Protein AF-B7FN02-F1 (afdb_monomer_lite)

Secondary structure (DSSP, 8-state):
--HHHHHHHHHHHHHTTSS-------S-TT---EEE---SSS--PEEE--GGGTTT----------PPPHHHHHHHHHHHHHHHHHHHHHHHHHHHHHHHHHHHHHHHHHHHHHHHHHHHHHHHHHHHHHHHHHHHHHHHTTPPP-------

Radius of gyration: 47.54 Å; chains: 1; bounding box: 82×25×150 Å

Sequence (152 aa):
MVADEYERQIFERNSQQTEGDDVSNDHQLDNFIFLDVVGGVDKKGRIYGLGTEAGKYKPSSSRSSDGISPSEYDHMRTAISKMSAENMELKERLKTNEELICASQEESHLAREQAQQSQEDSRLLREQFHKLMESFTQSHSHLPLYQPHRSS

pLDDT: mean 75.39, std 20.4, range [32.53, 98.25]

Structure (mmCIF, N/CA/C/O backbone):
data_AF-B7FN02-F1
#
_entry.id   AF-B7FN02-F1
#
loop_
_atom_site.group_PDB
_atom_site.id
_atom_site.type_symbol
_atom_site.label_atom_id
_atom_site.label_alt_id
_atom_site.label_comp_id
_atom_site.label_asym_id
_atom_site.label_entity_id
_atom_site.label_seq_id
_atom_site.pdbx_PDB_ins_code
_atom_site.Cartn_x
_atom_site.Cartn_y
_atom_site.Cartn_z
_atom_site.occupancy
_atom_site.B_iso_or_equiv
_atom_site.auth_seq_id
_atom_site.auth_comp_id
_atom_site.auth_asym_id
_atom_site.auth_atom_id
_atom_site.pdbx_PDB_model_num
ATOM 1 N N . MET A 1 1 ? -8.276 -5.817 -9.838 1.00 49.75 1 MET A N 1
ATOM 2 C CA . MET A 1 1 ? -8.468 -6.314 -11.221 1.00 49.75 1 MET A CA 1
ATOM 3 C C . MET A 1 1 ? -7.832 -5.411 -12.295 1.00 49.75 1 MET A C 1
ATOM 5 O O . MET A 1 1 ? -8.212 -5.512 -13.446 1.00 49.75 1 MET A O 1
ATOM 9 N N . VAL A 1 2 ? -6.841 -4.567 -11.965 1.00 55.75 2 VAL A N 1
ATOM 10 C CA . VAL A 1 2 ? -6.271 -3.575 -12.911 1.00 55.75 2 VAL A CA 1
ATOM 11 C C . VAL A 1 2 ? -5.019 -4.091 -13.644 1.00 55.75 2 VAL A C 1
ATOM 13 O O . VAL A 1 2 ? -4.743 -3.676 -14.763 1.00 55.75 2 VAL A O 1
ATOM 16 N N . ALA A 1 3 ? -4.284 -5.040 -13.051 1.00 54.66 3 ALA A N 1
ATOM 17 C CA . ALA A 1 3 ? -3.080 -5.617 -13.663 1.00 54.66 3 ALA A CA 1
ATOM 18 C C . ALA A 1 3 ? -3.376 -6.383 -14.970 1.00 54.66 3 ALA A C 1
ATOM 20 O O . ALA A 1 3 ? -2.613 -6.291 -15.925 1.00 54.66 3 ALA A O 1
ATOM 21 N N . ASP A 1 4 ? -4.527 -7.058 -15.036 1.00 63.97 4 ASP A N 1
ATOM 22 C CA . ASP A 1 4 ? -4.950 -7.852 -16.198 1.00 63.97 4 ASP A CA 1
ATOM 23 C C . ASP A 1 4 ? -5.313 -7.003 -17.423 1.00 63.97 4 ASP A C 1
ATOM 25 O O . ASP A 1 4 ? -5.187 -7.455 -18.558 1.00 63.97 4 ASP A O 1
ATOM 29 N N . GLU A 1 5 ? -5.787 -5.777 -17.207 1.00 69.81 5 GLU A N 1
ATOM 30 C CA . GLU A 1 5 ? -6.207 -4.878 -18.284 1.00 69.81 5 GLU A CA 1
ATOM 31 C C . GLU A 1 5 ? -4.997 -4.220 -18.966 1.00 69.81 5 GLU A C 1
ATOM 33 O O . GLU A 1 5 ? -4.983 -4.038 -20.185 1.00 69.81 5 GLU A O 1
ATOM 38 N N . TYR A 1 6 ? -3.943 -3.948 -18.189 1.00 70.62 6 TYR A N 1
ATOM 39 C CA . TYR A 1 6 ? -2.688 -3.396 -18.694 1.00 70.62 6 TYR A CA 1
ATOM 40 C C . TYR A 1 6 ? -1.940 -4.388 -19.595 1.00 70.62 6 TYR A C 1
ATOM 42 O O . TYR A 1 6 ? -1.535 -4.033 -20.702 1.00 70.62 6 TYR A O 1
ATOM 50 N N . GLU A 1 7 ? -1.826 -5.648 -19.169 1.00 74.75 7 GLU A N 1
ATOM 51 C CA . GLU A 1 7 ? -1.192 -6.708 -19.968 1.00 74.75 7 GLU A CA 1
ATOM 52 C C . GLU A 1 7 ? -1.957 -6.969 -21.276 1.00 74.75 7 GLU A C 1
ATOM 54 O O . GLU A 1 7 ? -1.360 -7.167 -22.339 1.00 74.75 7 GLU A O 1
ATOM 59 N N . ARG A 1 8 ? -3.294 -6.872 -21.236 1.00 76.44 8 ARG A N 1
ATOM 60 C CA . ARG A 1 8 ? -4.151 -7.050 -22.416 1.00 76.44 8 ARG A CA 1
ATOM 61 C C . ARG A 1 8 ? -3.919 -5.960 -23.471 1.00 76.44 8 ARG A C 1
ATOM 63 O O . ARG A 1 8 ? -3.803 -6.277 -24.652 1.00 76.44 8 ARG A O 1
ATOM 70 N N . GLN A 1 9 ? -3.751 -4.701 -23.054 1.00 72.00 9 GLN A N 1
ATOM 71 C CA . GLN A 1 9 ? -3.470 -3.581 -23.967 1.00 72.00 9 GLN A CA 1
ATOM 72 C C . GLN A 1 9 ? -2.104 -3.668 -24.663 1.00 72.00 9 GLN A C 1
ATOM 74 O O . GLN A 1 9 ? -1.956 -3.181 -25.787 1.00 72.00 9 GLN A O 1
ATOM 79 N N . ILE A 1 10 ? -1.088 -4.247 -24.016 1.00 75.56 10 ILE A N 1
ATOM 80 C CA . ILE A 1 10 ? 0.240 -4.424 -24.626 1.00 75.56 10 ILE A CA 1
ATOM 81 C C . ILE A 1 10 ? 0.178 -5.491 -25.725 1.00 75.56 10 ILE A C 1
ATOM 83 O O . ILE A 1 10 ? 0.724 -5.292 -26.811 1.00 75.56 10 ILE A O 1
ATOM 87 N N . PHE A 1 11 ? -0.524 -6.596 -25.468 1.00 70.62 11 PHE A N 1
ATOM 88 C CA . PHE A 1 11 ? -0.682 -7.682 -26.433 1.00 70.62 11 PHE A CA 1
ATOM 89 C C . PHE A 1 11 ? -1.459 -7.238 -27.683 1.00 70.62 11 PHE A C 1
ATOM 91 O O . PHE A 1 11 ? -1.045 -7.510 -28.808 1.00 70.62 11 PHE A O 1
ATOM 98 N N . GLU A 1 12 ? -2.542 -6.484 -27.494 1.00 69.06 12 GLU A N 1
ATOM 99 C CA . GLU A 1 12 ? -3.409 -6.012 -28.579 1.00 69.06 12 GLU A CA 1
ATOM 100 C C . GLU A 1 12 ? -2.706 -4.988 -29.490 1.00 69.06 12 GLU A C 1
ATOM 102 O O . GLU A 1 12 ? -2.796 -5.074 -30.716 1.00 69.06 12 GLU A O 1
ATOM 107 N N . ARG A 1 13 ? -1.899 -4.087 -28.907 1.00 67.31 13 ARG A N 1
ATOM 108 C CA . ARG A 1 13 ? -1.081 -3.121 -29.661 1.00 67.31 13 ARG A CA 1
ATOM 109 C C . ARG A 1 13 ? -0.018 -3.810 -30.528 1.00 67.31 13 ARG A C 1
ATOM 111 O O . ARG A 1 13 ? 0.233 -3.365 -31.643 1.00 67.31 13 ARG A O 1
ATOM 118 N N . ASN A 1 14 ? 0.574 -4.901 -30.040 1.00 60.97 14 ASN A N 1
ATOM 119 C CA . ASN A 1 14 ? 1.584 -5.656 -30.787 1.00 60.97 14 ASN A CA 1
ATOM 120 C C . ASN A 1 14 ? 0.973 -6.529 -31.899 1.00 60.97 14 ASN A C 1
ATOM 122 O O . ASN A 1 14 ? 1.643 -6.792 -32.894 1.00 60.97 14 ASN A O 1
ATOM 126 N N . SER A 1 15 ? -0.295 -6.937 -31.769 1.00 56.81 15 SER A N 1
ATOM 127 C CA . SER A 1 15 ? -1.013 -7.713 -32.792 1.00 56.81 15 SER A CA 1
ATOM 128 C C . SER A 1 15 ? -1.424 -6.876 -34.009 1.00 56.81 15 SER A C 1
ATOM 130 O O . SER A 1 15 ? -1.498 -7.402 -35.115 1.00 56.81 15 SER A O 1
ATOM 132 N N . GLN A 1 16 ? -1.678 -5.575 -33.834 1.00 51.62 16 GLN A N 1
ATOM 133 C CA . GLN A 1 16 ? -2.089 -4.676 -34.926 1.00 51.62 16 GLN A CA 1
ATOM 134 C C . GLN A 1 16 ? -0.929 -4.216 -35.817 1.00 51.62 16 GLN A C 1
ATOM 136 O O . GLN A 1 16 ? -1.157 -3.620 -36.863 1.00 51.62 16 GLN A O 1
ATOM 141 N N . GLN A 1 17 ? 0.319 -4.498 -35.435 1.00 49.47 17 GLN A N 1
ATOM 142 C CA . GLN A 1 17 ? 1.497 -4.080 -36.196 1.00 49.47 17 GLN A CA 1
ATOM 143 C C . GLN A 1 17 ? 1.957 -5.121 -37.236 1.00 49.47 17 GLN A C 1
ATOM 145 O O . GLN A 1 17 ? 2.921 -4.874 -37.959 1.00 49.47 17 GLN A O 1
ATOM 150 N N . THR A 1 18 ? 1.277 -6.272 -37.324 1.00 45.31 18 THR A N 1
ATOM 151 C CA . THR A 1 18 ? 1.638 -7.390 -38.215 1.00 45.31 18 THR A CA 1
ATOM 152 C C . THR A 1 18 ? 0.622 -7.706 -39.314 1.00 45.31 18 THR A C 1
ATOM 154 O O . THR A 1 18 ? 0.871 -8.624 -40.092 1.00 45.31 18 THR A O 1
ATOM 157 N N . GLU A 1 19 ? -0.484 -6.969 -39.433 1.00 40.81 19 GLU A N 1
ATOM 158 C CA . GLU A 1 19 ? -1.474 -7.202 -40.494 1.00 40.81 19 GLU A CA 1
ATOM 159 C C . GLU A 1 19 ? -1.417 -6.096 -41.552 1.00 40.81 19 GLU A C 1
ATOM 161 O O . GLU A 1 19 ? -1.423 -4.906 -41.247 1.00 40.81 19 GLU A O 1
ATOM 166 N N . GLY A 1 20 ? -1.228 -6.535 -42.797 1.00 39.69 20 GLY A N 1
ATOM 167 C CA . GLY A 1 20 ? -0.804 -5.721 -43.924 1.00 39.69 20 GLY A CA 1
ATOM 168 C C . GLY A 1 20 ? -1.850 -4.737 -44.426 1.00 39.69 20 GLY A C 1
ATOM 169 O O . GLY A 1 20 ? -3.045 -5.019 -44.464 1.00 39.69 20 GLY A O 1
ATOM 170 N N . ASP A 1 21 ? -1.344 -3.600 -44.890 1.00 32.53 21 ASP A N 1
ATOM 171 C CA . ASP A 1 21 ? -2.104 -2.630 -45.664 1.00 32.53 21 ASP A CA 1
ATOM 172 C C . ASP A 1 21 ? -2.085 -3.077 -47.139 1.00 32.53 21 ASP A C 1
ATOM 174 O O . ASP A 1 21 ? -1.221 -2.694 -47.930 1.00 32.53 21 ASP A O 1
ATOM 178 N N . ASP A 1 22 ? -2.995 -3.993 -47.479 1.00 51.25 22 ASP A N 1
ATOM 179 C CA . ASP A 1 22 ? -3.359 -4.318 -48.860 1.00 51.25 22 ASP A CA 1
ATOM 180 C C . ASP A 1 22 ? -4.371 -3.271 -49.344 1.00 51.25 22 ASP A C 1
ATOM 182 O O . ASP A 1 22 ? -5.580 -3.399 -49.147 1.00 51.25 22 ASP A O 1
ATOM 186 N N . VAL A 1 23 ? -3.869 -2.190 -49.944 1.00 38.72 23 VAL A N 1
ATOM 187 C CA . VAL A 1 23 ? -4.697 -1.220 -50.668 1.00 38.72 23 VAL A CA 1
ATOM 188 C C . VAL A 1 23 ? -4.502 -1.444 -52.162 1.00 38.72 23 VAL A C 1
ATOM 190 O O . VAL A 1 23 ? -3.615 -0.877 -52.802 1.00 38.72 23 VAL A O 1
ATOM 193 N N . SER A 1 24 ? -5.383 -2.269 -52.723 1.00 47.03 24 SER A N 1
ATOM 194 C CA . SER A 1 24 ? -5.649 -2.320 -54.157 1.00 47.03 24 SER A CA 1
ATOM 195 C C . SER A 1 24 ? -6.155 -0.952 -54.623 1.00 47.03 24 SER A C 1
ATOM 197 O O . SER A 1 24 ? -7.303 -0.591 -54.365 1.00 47.03 24 SER A O 1
ATOM 199 N N . ASN A 1 25 ? -5.313 -0.196 -55.330 1.00 35.66 25 ASN A N 1
ATOM 200 C CA . ASN A 1 25 ? -5.750 0.943 -56.131 1.00 35.66 25 ASN A CA 1
ATOM 201 C C . ASN A 1 25 ? -5.391 0.684 -57.597 1.00 35.66 25 ASN A C 1
ATOM 203 O O . ASN A 1 25 ? -4.247 0.822 -58.029 1.00 35.66 25 ASN A O 1
ATOM 207 N N . ASP A 1 26 ? -6.407 0.237 -58.325 1.00 48.19 26 ASP A N 1
ATOM 208 C CA . ASP A 1 26 ? -6.424 0.031 -59.764 1.00 48.19 26 ASP A CA 1
ATOM 209 C C . ASP A 1 26 ? -6.265 1.401 -60.441 1.00 48.19 26 ASP A C 1
ATOM 211 O O . ASP A 1 26 ? -7.218 2.167 -60.484 1.00 48.19 26 ASP A O 1
ATOM 215 N N . HIS A 1 27 ? -5.050 1.751 -60.880 1.00 44.91 27 HIS A N 1
ATOM 216 C CA . HIS A 1 27 ? -4.753 2.546 -62.081 1.00 44.91 27 HIS A CA 1
ATOM 217 C C . HIS A 1 27 ? -3.230 2.743 -62.246 1.00 44.91 27 HIS A C 1
ATOM 219 O O . HIS A 1 27 ? -2.562 3.345 -61.412 1.00 44.91 27 HIS A O 1
ATOM 225 N N . GLN A 1 28 ? -2.732 2.328 -63.418 1.00 46.84 28 GLN A N 1
ATOM 226 C CA . GLN A 1 28 ? -1.479 2.764 -64.058 1.00 46.84 28 GLN A CA 1
ATOM 227 C C . GLN A 1 28 ? -0.153 2.148 -63.572 1.00 46.84 28 GLN A C 1
ATOM 229 O O . GLN A 1 28 ? 0.691 2.754 -62.916 1.00 46.84 28 GLN A O 1
ATOM 234 N N . LEU A 1 29 ? 0.072 0.929 -64.055 1.00 51.56 29 LEU A N 1
ATOM 235 C CA . LEU A 1 29 ? 1.332 0.190 -64.049 1.00 51.56 29 LEU A CA 1
ATOM 236 C C . LEU A 1 29 ? 2.359 0.729 -65.077 1.00 51.56 29 LEU A C 1
ATOM 238 O O . LEU A 1 29 ? 2.904 -0.045 -65.856 1.00 51.56 29 LEU A O 1
ATOM 242 N N . ASP A 1 30 ? 2.643 2.036 -65.096 1.00 52.81 30 ASP A N 1
ATOM 243 C CA . ASP A 1 30 ? 3.633 2.608 -66.039 1.00 52.81 30 ASP A CA 1
ATOM 244 C C . ASP A 1 30 ? 4.958 3.032 -65.378 1.00 52.81 30 ASP A C 1
ATOM 246 O O . ASP A 1 30 ? 5.918 3.361 -66.070 1.00 52.81 30 ASP A O 1
ATOM 250 N N . ASN A 1 31 ? 5.063 2.963 -64.045 1.00 55.56 31 ASN A N 1
ATOM 251 C CA . ASN A 1 31 ? 6.263 3.355 -63.292 1.00 55.56 31 ASN A CA 1
ATOM 252 C C . ASN A 1 31 ? 6.744 2.234 -62.364 1.00 55.56 31 ASN A C 1
ATOM 254 O O . ASN A 1 31 ? 6.842 2.400 -61.147 1.00 55.56 31 ASN A O 1
ATOM 258 N N . PHE A 1 32 ? 7.034 1.066 -62.930 1.00 56.78 32 PHE A N 1
ATOM 259 C CA . PHE A 1 32 ? 7.659 -0.008 -62.166 1.00 56.78 32 PHE A CA 1
ATOM 260 C C . PHE A 1 32 ? 9.110 0.343 -61.833 1.00 56.78 32 PHE A C 1
ATOM 262 O O . PHE A 1 32 ? 9.959 0.473 -62.717 1.00 56.78 32 PHE A O 1
ATOM 269 N N . ILE A 1 33 ? 9.392 0.490 -60.540 1.00 63.44 33 ILE A N 1
ATOM 270 C CA . ILE A 1 33 ? 10.741 0.693 -60.019 1.00 63.44 33 ILE A CA 1
ATOM 271 C C . ILE A 1 33 ? 11.336 -0.680 -59.711 1.00 63.44 33 ILE A C 1
ATOM 273 O O . ILE A 1 33 ? 10.802 -1.423 -58.889 1.00 63.44 33 ILE A O 1
ATOM 277 N N . PHE A 1 34 ? 12.457 -1.006 -60.351 1.00 61.84 34 PHE A N 1
ATOM 278 C CA . PHE A 1 34 ? 13.157 -2.272 -60.137 1.00 61.84 34 PHE A CA 1
ATOM 279 C C . PHE A 1 34 ? 14.420 -2.033 -59.309 1.00 61.84 34 PHE A C 1
ATOM 281 O O . PHE A 1 34 ? 15.243 -1.183 -59.664 1.00 61.84 34 PHE A O 1
ATOM 288 N N . LEU A 1 35 ? 14.575 -2.787 -58.218 1.00 60.03 35 LEU A N 1
ATOM 289 C CA . LEU A 1 35 ? 15.768 -2.782 -57.375 1.00 60.03 35 LEU A CA 1
ATOM 290 C C . LEU A 1 35 ? 16.542 -4.079 -57.598 1.00 60.03 35 LEU A C 1
ATOM 292 O O . LEU A 1 35 ? 16.072 -5.149 -57.215 1.00 60.03 35 LEU A O 1
ATOM 296 N N . ASP A 1 36 ? 17.736 -3.971 -58.177 1.00 55.53 36 ASP A N 1
ATOM 297 C CA . ASP A 1 36 ? 18.645 -5.107 -58.293 1.00 55.53 36 ASP A CA 1
ATOM 298 C C . ASP A 1 36 ? 19.736 -5.008 -57.218 1.00 55.53 36 ASP A C 1
ATOM 300 O O . ASP A 1 36 ? 20.505 -4.037 -57.157 1.00 55.53 36 ASP A O 1
ATOM 304 N N . VAL A 1 37 ? 19.782 -5.995 -56.321 1.00 56.97 37 VAL A N 1
ATOM 305 C CA . VAL A 1 37 ? 20.784 -6.081 -55.250 1.00 56.97 37 VAL A CA 1
ATOM 306 C C . VAL A 1 37 ? 21.976 -6.876 -55.780 1.00 56.97 37 VAL A C 1
ATOM 308 O O . VAL A 1 37 ? 22.200 -8.021 -55.397 1.00 56.97 37 VAL A O 1
ATOM 311 N N . VAL A 1 38 ? 22.756 -6.269 -56.678 1.00 54.84 38 VAL A N 1
ATOM 312 C CA . VAL A 1 38 ? 23.995 -6.873 -57.199 1.00 54.84 38 VAL A CA 1
ATOM 313 C C . VAL A 1 38 ? 25.204 -6.163 -56.601 1.00 54.84 38 VAL A C 1
ATOM 315 O O . VAL A 1 38 ? 25.563 -5.067 -57.027 1.00 54.84 38 VAL A O 1
ATOM 318 N N . GLY A 1 39 ? 25.842 -6.788 -55.610 1.00 44.59 39 GLY A N 1
ATOM 319 C CA . GLY A 1 39 ? 27.115 -6.316 -55.056 1.00 44.59 39 GLY A CA 1
ATOM 320 C C . GLY A 1 39 ? 27.471 -6.982 -53.730 1.00 44.59 39 GLY A C 1
ATOM 321 O O . GLY A 1 39 ? 26.818 -6.746 -52.713 1.00 44.59 39 GLY A O 1
ATOM 322 N N . GLY A 1 40 ? 28.498 -7.837 -53.735 1.00 54.56 40 GLY A N 1
ATOM 323 C CA . GLY A 1 40 ? 29.133 -8.313 -52.504 1.00 54.56 40 GLY A CA 1
ATOM 324 C C . GLY A 1 40 ? 29.850 -7.170 -51.779 1.00 54.56 40 GLY A C 1
ATOM 325 O O . GLY A 1 40 ? 30.359 -6.282 -52.432 1.00 54.56 40 GLY A O 1
ATOM 326 N N . VAL A 1 41 ? 29.900 -7.217 -50.442 1.00 51.38 41 VAL A N 1
ATOM 327 C CA . VAL A 1 41 ? 30.486 -6.253 -49.471 1.00 51.38 41 VAL A CA 1
ATOM 328 C C . VAL A 1 41 ? 30.052 -4.774 -49.597 1.00 51.38 41 VAL A C 1
ATOM 330 O O . VAL A 1 41 ? 29.781 -4.162 -48.565 1.00 51.38 41 VAL A O 1
ATOM 333 N N . ASP A 1 42 ? 29.860 -4.201 -50.785 1.00 53.81 42 ASP A N 1
ATOM 334 C CA . ASP A 1 42 ? 29.280 -2.876 -51.012 1.00 53.81 42 ASP A CA 1
ATOM 335 C C . ASP A 1 42 ? 27.866 -2.969 -51.618 1.00 53.81 42 ASP A C 1
ATOM 337 O O . ASP A 1 42 ? 27.630 -2.922 -52.821 1.00 53.81 42 ASP A O 1
ATOM 341 N N . LYS A 1 43 ? 26.868 -3.072 -50.732 1.00 55.31 43 LYS A N 1
ATOM 342 C CA . LYS A 1 43 ? 25.441 -3.238 -51.070 1.00 55.31 43 LYS A CA 1
ATOM 343 C C . LYS A 1 43 ? 24.782 -1.971 -51.642 1.00 55.31 43 LYS A C 1
ATOM 345 O O . LYS A 1 43 ? 23.752 -1.522 -51.139 1.00 55.31 43 LYS A O 1
ATOM 350 N N . LYS A 1 44 ? 25.348 -1.352 -52.676 1.00 58.94 44 LYS A N 1
ATOM 351 C CA . LYS A 1 44 ? 24.676 -0.261 -53.394 1.00 58.94 44 LYS A CA 1
ATOM 352 C C . LYS A 1 44 ? 23.767 -0.852 -54.470 1.00 58.94 44 LYS A C 1
ATOM 354 O O . LYS A 1 44 ? 24.198 -1.083 -55.595 1.00 58.94 44 LYS A O 1
ATOM 359 N N . GLY A 1 45 ? 22.512 -1.111 -54.100 1.00 57.78 45 GLY A N 1
ATOM 360 C CA . GLY A 1 45 ? 21.476 -1.535 -55.043 1.00 57.78 45 GLY A CA 1
ATOM 361 C C . GLY A 1 45 ? 21.289 -0.498 -56.151 1.00 57.78 45 GLY A C 1
ATOM 362 O O . GLY A 1 45 ? 21.265 0.707 -55.883 1.00 57.78 45 GLY A O 1
ATOM 363 N N . ARG A 1 46 ? 21.201 -0.953 -57.403 1.00 61.44 46 ARG A N 1
ATOM 364 C CA . ARG A 1 46 ? 20.949 -0.074 -58.553 1.00 61.44 46 ARG A CA 1
ATOM 365 C C . ARG A 1 46 ? 19.449 -0.044 -58.809 1.00 61.44 46 ARG A C 1
ATOM 367 O O . ARG A 1 46 ? 18.825 -1.095 -58.936 1.00 61.44 46 ARG A O 1
ATOM 374 N N . ILE A 1 47 ? 18.887 1.162 -58.847 1.00 63.44 47 ILE A N 1
ATOM 375 C CA . ILE A 1 47 ? 17.466 1.387 -59.116 1.00 63.44 47 ILE A CA 1
ATOM 376 C C . ILE A 1 47 ? 17.303 1.765 -60.589 1.00 63.44 47 ILE A C 1
ATOM 378 O O . ILE A 1 47 ? 17.934 2.713 -61.062 1.00 63.44 47 ILE A O 1
ATOM 382 N N . TYR A 1 48 ? 16.445 1.036 -61.298 1.00 62.69 48 TYR A N 1
ATOM 383 C CA . TYR A 1 48 ? 16.067 1.295 -62.688 1.00 62.69 48 TYR A CA 1
ATOM 384 C C . TYR A 1 48 ? 14.591 1.716 -62.765 1.00 62.69 48 TYR A C 1
ATOM 386 O O . TYR A 1 48 ? 13.809 1.405 -61.868 1.00 62.69 48 TYR A O 1
ATOM 394 N N . GLY A 1 49 ? 14.208 2.419 -63.837 1.00 63.50 49 GLY A N 1
ATOM 395 C CA . GLY A 1 49 ? 12.807 2.795 -64.102 1.00 63.50 49 GLY A CA 1
ATOM 396 C C . GLY A 1 49 ? 12.451 4.272 -63.883 1.00 63.50 49 GLY A C 1
ATOM 397 O O . GLY A 1 49 ? 11.333 4.668 -64.174 1.00 63.50 49 GLY A O 1
ATOM 398 N N . LEU A 1 50 ? 13.390 5.121 -63.447 1.00 65.12 50 LEU A N 1
ATOM 399 C CA . LEU A 1 50 ? 13.121 6.548 -63.180 1.00 65.12 50 LEU A CA 1
ATOM 400 C C . LEU A 1 50 ? 13.197 7.472 -64.417 1.00 65.12 50 LEU A C 1
ATOM 402 O O . LEU A 1 50 ? 13.020 8.680 -64.287 1.00 65.12 50 LEU A O 1
ATOM 406 N N . GLY A 1 51 ? 13.484 6.949 -65.614 1.00 62.56 51 GLY A N 1
ATOM 407 C CA . GLY A 1 51 ? 13.549 7.741 -66.853 1.00 62.56 51 GLY A CA 1
ATOM 408 C C . GLY A 1 51 ? 14.392 9.028 -66.746 1.00 62.56 51 GLY A C 1
ATOM 409 O O . GLY A 1 51 ? 15.378 9.095 -66.012 1.00 62.56 51 GLY A O 1
ATOM 410 N N . THR A 1 52 ? 13.991 10.086 -67.458 1.00 61.38 52 THR A N 1
ATOM 411 C CA . THR A 1 52 ? 14.603 11.432 -67.384 1.00 61.38 52 THR A CA 1
ATOM 412 C C . THR A 1 52 ? 14.393 12.146 -66.039 1.00 61.38 52 THR A C 1
ATOM 414 O O . THR A 1 52 ? 15.000 13.190 -65.802 1.00 61.38 52 THR A O 1
ATOM 417 N N . GLU A 1 53 ? 13.562 11.601 -65.145 1.00 58.09 53 GLU A N 1
ATOM 418 C CA . GLU A 1 53 ? 13.317 12.127 -63.793 1.00 58.09 53 GLU A CA 1
ATOM 419 C C . GLU A 1 53 ? 14.417 11.716 -62.795 1.00 58.09 53 GLU A C 1
ATOM 421 O O . GLU A 1 53 ? 14.605 12.388 -61.781 1.00 58.09 53 GLU A O 1
ATOM 426 N N . ALA A 1 54 ? 15.218 10.684 -63.099 1.00 61.44 54 ALA A N 1
ATOM 427 C CA . ALA A 1 54 ? 16.272 10.170 -62.213 1.00 61.44 54 ALA A CA 1
ATOM 428 C C . ALA A 1 54 ? 17.275 11.244 -61.743 1.00 61.44 54 ALA A C 1
ATOM 430 O O . ALA A 1 54 ? 17.775 11.186 -60.623 1.00 61.44 54 ALA A O 1
ATOM 431 N N . GLY A 1 55 ? 17.563 12.241 -62.586 1.00 59.34 55 GLY A N 1
ATOM 432 C CA . GLY A 1 55 ? 18.502 13.325 -62.278 1.00 59.34 55 GLY A CA 1
ATOM 433 C C . GLY A 1 55 ? 17.923 14.464 -61.432 1.00 59.34 55 GLY A C 1
ATOM 434 O O . GLY A 1 55 ? 18.678 15.331 -60.993 1.00 59.34 55 GLY A O 1
ATOM 435 N N . LYS A 1 56 ? 16.602 14.496 -61.209 1.00 64.44 56 LYS A N 1
ATOM 436 C CA . LYS A 1 56 ? 15.928 15.576 -60.464 1.00 64.44 56 LYS A CA 1
ATOM 437 C C . LYS A 1 56 ? 15.929 15.336 -58.961 1.00 64.44 56 LYS A C 1
ATOM 439 O O . LYS A 1 56 ? 15.936 16.284 -58.177 1.00 64.44 56 LYS A O 1
ATOM 444 N N . TYR A 1 57 ? 15.983 14.072 -58.560 1.00 58.03 57 TYR A N 1
ATOM 445 C CA . TYR A 1 57 ? 16.067 13.679 -57.166 1.00 58.03 57 TYR A CA 1
ATOM 446 C C . TYR A 1 57 ? 17.535 13.614 -56.760 1.00 58.03 57 TYR A C 1
ATOM 448 O O . TYR A 1 57 ? 18.181 12.569 -56.815 1.00 58.03 57 TYR A O 1
ATOM 456 N N . LYS A 1 58 ? 18.086 14.749 -56.315 1.00 63.88 58 LYS A N 1
ATOM 457 C CA . LYS A 1 58 ? 19.235 14.670 -55.412 1.00 63.88 58 LYS A CA 1
ATOM 458 C C . LYS A 1 58 ? 18.748 13.900 -54.185 1.00 63.88 58 LYS A C 1
ATOM 460 O O . LYS A 1 58 ? 17.731 14.314 -53.625 1.00 63.88 58 LYS A O 1
ATOM 465 N N . PRO A 1 59 ? 19.441 12.837 -53.737 1.00 58.97 59 PRO A N 1
ATOM 466 C CA . PRO A 1 59 ? 19.237 12.379 -52.382 1.00 58.97 59 PRO A CA 1
ATOM 467 C C . PRO A 1 59 ? 19.536 13.599 -51.524 1.00 58.97 59 PRO A C 1
ATOM 469 O O . PRO A 1 59 ? 20.683 14.049 -51.441 1.00 58.97 59 PRO A O 1
ATOM 472 N N . SER A 1 60 ? 18.489 14.205 -50.962 1.00 57.62 60 SER A N 1
ATOM 473 C CA . SER A 1 60 ? 18.659 15.056 -49.804 1.00 57.62 60 SER A CA 1
ATOM 474 C C . SER A 1 60 ? 19.474 14.189 -48.874 1.00 57.62 60 SER A C 1
ATOM 476 O O . SER A 1 60 ? 19.033 13.095 -48.529 1.00 57.62 60 SER A O 1
ATOM 478 N N . SER A 1 61 ? 20.704 14.611 -48.591 1.00 56.81 61 SER A N 1
ATOM 479 C CA . SER A 1 61 ? 21.517 14.016 -47.546 1.00 56.81 61 SER A CA 1
ATOM 480 C C . SER A 1 61 ? 20.741 14.273 -46.263 1.00 56.81 61 SER A C 1
ATOM 482 O O . SER A 1 61 ? 20.978 15.258 -45.567 1.00 56.81 61 SER A O 1
ATOM 484 N N . SER A 1 62 ? 19.708 13.463 -46.037 1.00 57.19 62 SER A N 1
ATOM 485 C CA . SER A 1 62 ? 18.910 13.423 -44.837 1.00 57.19 62 SER A CA 1
ATOM 486 C C . SER A 1 62 ? 19.942 13.231 -43.760 1.00 57.19 62 SER A C 1
ATOM 488 O O . SER A 1 62 ? 20.681 12.243 -43.789 1.00 57.19 62 SER A O 1
ATOM 490 N N . ARG A 1 63 ? 20.077 14.280 -42.942 1.00 58.75 63 ARG A N 1
ATOM 491 C CA . ARG A 1 63 ? 20.977 14.348 -41.797 1.00 58.75 63 ARG A CA 1
ATOM 492 C C . ARG A 1 63 ? 21.050 12.950 -41.213 1.00 58.75 63 ARG A C 1
ATOM 494 O O . ARG A 1 63 ? 19.991 12.390 -40.929 1.00 58.75 63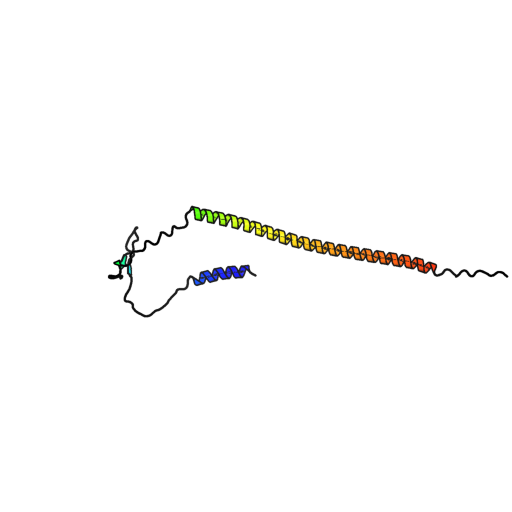 ARG A O 1
ATOM 501 N N . SER A 1 64 ? 22.271 12.415 -41.119 1.00 57.19 64 SER A N 1
ATOM 502 C CA . SER A 1 64 ? 22.584 11.288 -40.245 1.00 57.19 64 SER A CA 1
ATOM 503 C C . SER A 1 64 ? 21.663 11.417 -39.042 1.00 57.19 64 SER A C 1
ATOM 505 O O . SER A 1 64 ? 21.744 12.421 -38.328 1.00 57.19 64 SER A O 1
ATOM 507 N N . SER A 1 65 ? 20.687 10.518 -38.894 1.00 61.72 65 SER A N 1
ATOM 508 C CA . SER A 1 65 ? 20.086 10.368 -37.583 1.00 61.72 65 SER A CA 1
ATOM 509 C C . SER A 1 65 ? 21.241 9.811 -36.778 1.00 61.72 65 SER A C 1
ATOM 511 O O . SER A 1 65 ? 21.534 8.619 -36.888 1.00 61.72 65 SER A O 1
ATOM 513 N N . ASP A 1 66 ? 21.982 10.696 -36.115 1.00 66.19 66 ASP A N 1
ATOM 514 C CA . ASP A 1 66 ? 23.003 10.283 -35.175 1.00 66.19 66 ASP A CA 1
ATOM 515 C C . ASP A 1 66 ? 22.259 9.381 -34.201 1.00 66.19 66 ASP A C 1
ATOM 517 O O . ASP A 1 66 ? 21.365 9.815 -33.471 1.00 66.19 66 ASP A O 1
ATOM 521 N N . GLY A 1 67 ? 22.501 8.077 -34.343 1.00 71.94 67 GLY A N 1
ATOM 522 C CA . GLY A 1 67 ? 21.938 7.089 -33.448 1.00 71.94 67 GLY A CA 1
ATOM 523 C C . GLY A 1 67 ? 22.322 7.472 -32.028 1.00 71.94 67 GLY A C 1
ATOM 524 O O . GLY A 1 67 ? 23.324 8.156 -31.817 1.00 71.94 67 GLY A O 1
ATOM 525 N N . ILE A 1 68 ? 21.512 7.036 -31.066 1.00 78.44 68 ILE A N 1
ATOM 526 C CA . ILE A 1 68 ? 21.755 7.293 -29.645 1.00 78.44 68 ILE A CA 1
ATOM 527 C C . ILE A 1 68 ? 23.224 6.989 -29.348 1.00 78.44 68 ILE A C 1
ATOM 529 O O . ILE A 1 68 ? 23.704 5.880 -29.611 1.00 78.44 68 ILE A O 1
ATOM 533 N N . SER A 1 69 ? 23.946 7.988 -28.846 1.00 87.69 69 SER A N 1
ATOM 534 C CA . SER A 1 69 ?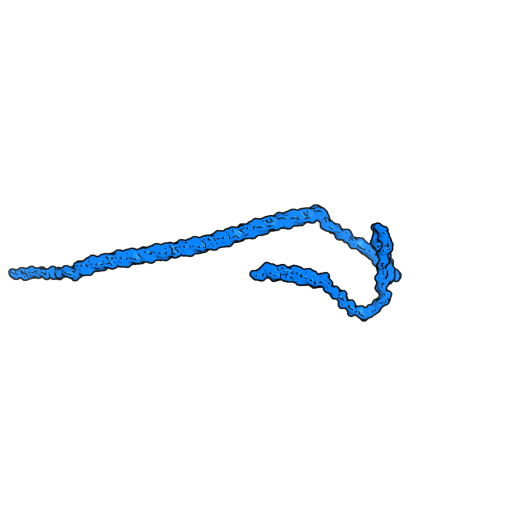 25.351 7.806 -28.512 1.00 87.69 69 SER A CA 1
ATOM 535 C C . SER A 1 69 ? 25.474 6.752 -27.404 1.00 87.69 69 SER A C 1
ATOM 537 O O . SER A 1 69 ? 24.591 6.651 -26.546 1.00 87.69 69 SER A O 1
ATOM 539 N N . PRO A 1 70 ? 26.569 5.974 -27.352 1.00 89.00 70 PRO A N 1
ATOM 540 C CA . PRO A 1 70 ? 26.777 5.009 -26.272 1.00 89.00 70 PRO A CA 1
ATOM 541 C C . PRO A 1 70 ? 26.628 5.634 -24.873 1.00 89.00 70 PRO A C 1
ATOM 543 O O . PRO A 1 70 ? 26.038 5.029 -23.984 1.00 89.00 70 PRO A O 1
ATOM 546 N N . SER A 1 71 ? 27.061 6.889 -24.708 1.00 91.06 71 SER A N 1
ATOM 547 C CA . SER A 1 71 ? 26.899 7.651 -23.466 1.00 91.06 71 SER A CA 1
ATOM 548 C C . SER A 1 71 ? 25.445 7.957 -23.107 1.00 91.06 71 SER A C 1
ATOM 550 O O . SER A 1 71 ? 25.078 7.876 -21.936 1.00 91.06 71 SER A O 1
ATOM 552 N N . GLU A 1 72 ? 24.606 8.307 -24.084 1.00 92.31 72 GLU A N 1
ATOM 553 C CA . GLU A 1 72 ? 23.175 8.539 -23.846 1.00 92.31 72 GLU A CA 1
ATOM 554 C C . GLU A 1 72 ? 22.468 7.230 -23.488 1.00 92.31 72 GLU A C 1
ATOM 556 O O . GLU A 1 72 ? 21.653 7.202 -22.565 1.00 92.31 72 GLU A O 1
ATOM 561 N N . TYR A 1 73 ? 22.833 6.127 -24.148 1.00 93.44 73 TYR A N 1
ATOM 562 C CA . TYR A 1 73 ? 22.307 4.803 -23.828 1.00 93.44 73 TYR A CA 1
ATOM 563 C C . TYR A 1 73 ? 22.667 4.362 -22.399 1.00 93.44 73 TYR A C 1
ATOM 565 O O . TYR A 1 73 ? 21.793 3.920 -21.647 1.00 93.44 73 TYR A O 1
ATOM 573 N N . ASP A 1 74 ? 23.925 4.533 -21.986 1.00 94.81 74 ASP A N 1
ATOM 574 C CA . ASP A 1 74 ? 24.375 4.202 -20.629 1.00 94.81 74 ASP A CA 1
ATOM 575 C C . ASP A 1 74 ? 23.714 5.086 -19.565 1.00 94.81 74 ASP A C 1
ATOM 577 O O . ASP A 1 74 ? 23.330 4.602 -18.492 1.00 94.81 74 ASP A O 1
ATOM 581 N N . HIS A 1 75 ? 23.510 6.371 -19.871 1.00 96.31 75 HIS A N 1
ATOM 582 C CA . HIS A 1 75 ? 22.777 7.280 -18.996 1.00 96.31 75 HIS A CA 1
ATOM 583 C C . HIS A 1 75 ? 21.329 6.817 -18.795 1.00 96.31 75 HIS A C 1
ATOM 585 O O . HIS A 1 75 ? 20.874 6.686 -17.656 1.00 96.31 75 HIS A O 1
ATOM 591 N N . MET A 1 76 ? 20.625 6.489 -19.882 1.00 96.75 76 MET A N 1
ATOM 592 C CA . MET A 1 76 ? 19.255 5.975 -19.823 1.00 96.75 76 MET A CA 1
ATOM 593 C C . MET A 1 76 ? 19.175 4.661 -19.043 1.00 96.75 76 MET A C 1
ATOM 595 O O . MET A 1 76 ? 18.324 4.517 -18.166 1.00 96.75 76 MET A O 1
ATOM 599 N N . ARG A 1 77 ? 20.086 3.714 -19.296 1.00 97.31 77 ARG A N 1
ATOM 600 C CA . ARG A 1 77 ? 20.155 2.442 -18.557 1.00 97.31 77 ARG A CA 1
ATOM 601 C C . ARG A 1 77 ? 20.345 2.652 -17.061 1.00 97.31 77 ARG A C 1
ATOM 603 O O . ARG A 1 77 ? 19.686 1.986 -16.260 1.00 97.31 77 ARG A O 1
ATOM 610 N N . THR A 1 78 ? 21.219 3.578 -16.681 1.00 97.50 78 THR A N 1
ATOM 611 C CA . THR A 1 78 ? 21.476 3.904 -15.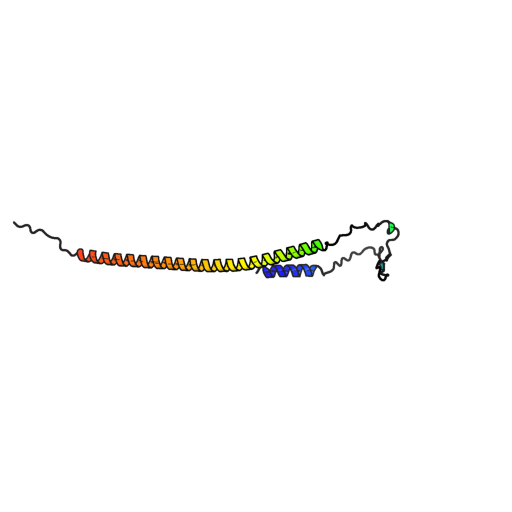274 1.00 97.50 78 THR A CA 1
ATOM 612 C C . THR A 1 78 ? 20.247 4.534 -14.624 1.00 97.50 78 THR A C 1
ATOM 614 O O . THR A 1 78 ? 19.849 4.116 -13.537 1.00 97.50 78 THR A O 1
ATOM 617 N N . ALA A 1 79 ? 19.596 5.482 -15.304 1.00 97.69 79 A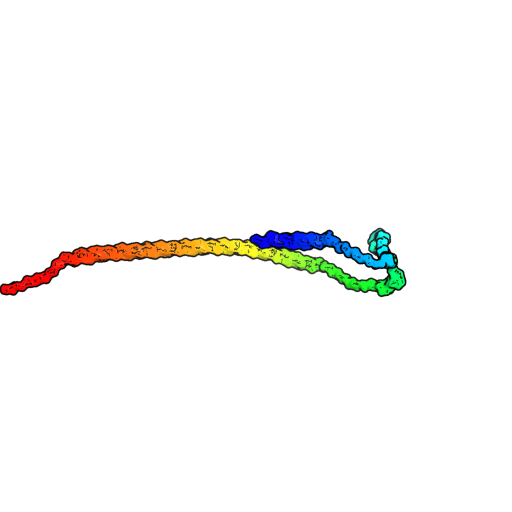LA A N 1
ATOM 618 C CA . ALA A 1 79 ? 18.369 6.115 -14.825 1.00 97.69 79 ALA A CA 1
ATOM 619 C C . ALA A 1 79 ? 17.235 5.096 -14.633 1.00 97.69 79 ALA A C 1
ATOM 621 O O . ALA A 1 79 ? 16.608 5.071 -13.575 1.00 97.69 79 ALA A O 1
ATOM 622 N N . ILE A 1 80 ? 17.030 4.199 -15.604 1.00 97.81 80 ILE A N 1
ATOM 623 C CA . ILE A 1 80 ? 16.033 3.123 -15.522 1.00 97.81 80 ILE A CA 1
ATOM 624 C C . ILE A 1 80 ? 16.344 2.187 -14.354 1.00 97.81 80 ILE A C 1
ATOM 626 O O . ILE A 1 80 ? 15.442 1.835 -13.597 1.00 97.81 80 ILE A O 1
ATOM 630 N N . SER A 1 81 ? 17.611 1.807 -14.174 1.00 97.75 81 SER A N 1
ATOM 631 C CA . SER A 1 81 ? 18.020 0.916 -13.082 1.00 97.75 81 SER A CA 1
ATOM 632 C C . SER A 1 81 ? 17.771 1.555 -11.716 1.00 97.75 81 SER A C 1
ATOM 634 O O . SER A 1 81 ? 17.214 0.912 -10.829 1.00 97.75 81 SER A O 1
ATOM 636 N N . LYS A 1 82 ? 18.106 2.842 -11.568 1.00 98.25 82 LYS A N 1
ATOM 637 C CA . LYS A 1 82 ? 17.848 3.612 -10.348 1.00 98.25 82 LYS A CA 1
ATOM 638 C C . LYS A 1 82 ? 16.350 3.721 -10.055 1.00 98.25 82 LYS A C 1
ATOM 640 O O . LYS A 1 82 ? 15.923 3.360 -8.965 1.00 98.25 82 LYS A O 1
ATOM 645 N N . MET A 1 83 ? 15.551 4.139 -11.038 1.00 98.00 83 MET A N 1
ATOM 646 C CA . MET A 1 83 ? 14.093 4.224 -10.891 1.00 98.00 83 MET A CA 1
ATOM 647 C C . MET A 1 83 ? 13.467 2.867 -10.561 1.00 98.00 83 MET A C 1
ATOM 649 O O . MET A 1 83 ? 12.521 2.792 -9.783 1.00 98.00 83 MET A O 1
ATOM 653 N N . SER A 1 84 ? 13.986 1.783 -11.139 1.00 97.88 84 SER A N 1
ATOM 654 C CA . SER A 1 84 ? 13.495 0.431 -10.862 1.00 97.88 84 SER A CA 1
ATOM 655 C C . SER A 1 84 ? 13.787 0.013 -9.421 1.00 97.88 84 SER A C 1
ATOM 657 O O . SER A 1 84 ? 12.909 -0.544 -8.766 1.00 97.88 84 SER A O 1
ATOM 659 N N . ALA A 1 85 ? 14.981 0.320 -8.908 1.00 97.94 85 ALA A N 1
ATOM 660 C CA . ALA A 1 85 ? 15.337 0.058 -7.516 1.00 97.94 85 ALA A CA 1
ATOM 661 C C . ALA A 1 85 ? 14.468 0.871 -6.540 1.00 97.94 85 ALA A C 1
ATOM 663 O O . ALA A 1 85 ? 13.896 0.300 -5.614 1.00 97.94 85 ALA A O 1
ATOM 664 N N . GLU A 1 86 ? 14.291 2.171 -6.794 1.00 97.75 86 GLU A N 1
ATOM 665 C CA . GLU A 1 86 ? 13.425 3.039 -5.984 1.00 97.75 86 GLU A CA 1
ATOM 666 C C . GLU A 1 86 ? 11.964 2.561 -6.002 1.00 97.75 86 GLU A C 1
ATOM 668 O O . GLU A 1 86 ? 11.311 2.512 -4.962 1.00 97.75 86 GLU A O 1
ATOM 673 N N . ASN A 1 87 ? 11.451 2.129 -7.158 1.00 97.94 87 ASN A N 1
ATOM 674 C CA . ASN A 1 87 ? 10.101 1.571 -7.263 1.00 97.94 87 ASN A CA 1
ATOM 675 C C . ASN A 1 87 ? 9.928 0.277 -6.458 1.00 97.94 87 ASN A C 1
ATOM 677 O O . ASN A 1 87 ? 8.861 0.059 -5.884 1.00 97.94 87 ASN A O 1
ATOM 681 N N . MET A 1 88 ? 10.945 -0.587 -6.414 1.00 97.75 88 MET A N 1
ATOM 682 C CA . MET A 1 88 ? 10.911 -1.793 -5.582 1.00 97.75 88 MET A CA 1
ATOM 683 C C . MET A 1 88 ? 10.899 -1.437 -4.095 1.00 97.75 88 MET A C 1
ATOM 685 O O . MET A 1 88 ? 10.072 -1.960 -3.354 1.00 97.75 88 MET A O 1
ATOM 689 N N . GLU A 1 89 ? 11.742 -0.495 -3.670 1.00 98.00 89 GLU A N 1
ATOM 690 C CA . GLU A 1 89 ? 11.760 -0.019 -2.283 1.00 98.00 89 GLU A CA 1
ATOM 691 C C . GLU A 1 89 ? 10.413 0.598 -1.875 1.00 98.00 89 GLU A C 1
ATOM 693 O O . GLU A 1 89 ? 9.885 0.304 -0.802 1.00 98.00 89 GLU A O 1
ATOM 698 N N . LEU A 1 90 ? 9.813 1.417 -2.742 1.00 98.19 90 LEU A N 1
ATOM 699 C CA . LEU A 1 90 ? 8.507 2.024 -2.486 1.00 98.19 90 LEU A CA 1
ATOM 700 C C . LEU A 1 90 ? 7.394 0.982 -2.362 1.00 98.19 90 LEU A C 1
ATOM 702 O O . LEU A 1 90 ? 6.530 1.134 -1.500 1.00 98.19 90 LEU A O 1
ATOM 706 N N . LYS A 1 91 ? 7.414 -0.080 -3.174 1.00 97.94 91 LYS A N 1
ATOM 707 C CA . LYS A 1 91 ? 6.448 -1.184 -3.063 1.00 97.94 91 LYS A CA 1
ATOM 708 C C . LYS A 1 91 ? 6.556 -1.901 -1.720 1.00 97.94 91 LYS A C 1
ATOM 710 O O . LYS A 1 91 ? 5.532 -2.122 -1.079 1.00 97.94 91 LYS A O 1
ATOM 715 N N . GLU A 1 92 ? 7.770 -2.200 -1.267 1.00 97.75 92 GLU A N 1
ATOM 716 C CA . GLU A 1 92 ? 7.978 -2.825 0.045 1.00 97.75 92 GLU A CA 1
ATOM 717 C C . GLU A 1 92 ? 7.525 -1.902 1.182 1.00 97.75 92 GLU A C 1
ATOM 719 O O . GLU A 1 92 ? 6.828 -2.330 2.099 1.00 97.75 92 GLU A O 1
ATOM 724 N N . ARG A 1 93 ? 7.831 -0.602 1.100 1.00 97.62 93 ARG A N 1
ATOM 725 C CA . ARG A 1 93 ? 7.365 0.380 2.090 1.00 97.62 93 ARG A CA 1
ATOM 726 C C . ARG A 1 93 ? 5.846 0.514 2.120 1.00 97.62 93 ARG A C 1
ATOM 728 O O . ARG A 1 93 ? 5.284 0.662 3.201 1.00 97.62 93 ARG A O 1
ATOM 735 N N . LEU A 1 94 ? 5.184 0.476 0.963 1.00 97.88 94 LEU A N 1
ATOM 736 C CA . LEU A 1 94 ? 3.723 0.497 0.883 1.00 97.88 94 LEU A CA 1
ATOM 737 C C . LEU A 1 94 ? 3.120 -0.725 1.568 1.00 97.88 94 LEU A C 1
ATOM 739 O O . LEU A 1 94 ? 2.246 -0.558 2.411 1.00 97.88 94 LEU A O 1
ATOM 743 N N . LYS A 1 95 ? 3.646 -1.920 1.285 1.00 97.31 95 LYS A N 1
ATOM 744 C CA . LYS A 1 95 ? 3.200 -3.157 1.931 1.00 97.31 95 LYS A CA 1
ATOM 745 C C . LYS A 1 95 ? 3.348 -3.091 3.454 1.00 97.31 95 LYS A C 1
ATOM 747 O O . LYS A 1 95 ? 2.391 -3.350 4.176 1.00 97.31 95 LYS A O 1
ATOM 752 N N . THR A 1 96 ? 4.510 -2.666 3.948 1.00 97.62 96 THR A N 1
ATOM 753 C CA . THR A 1 96 ? 4.741 -2.499 5.392 1.00 97.62 96 THR A CA 1
ATOM 754 C C . THR A 1 96 ? 3.783 -1.477 6.008 1.00 97.62 96 THR A C 1
ATOM 756 O O . THR A 1 96 ? 3.267 -1.685 7.103 1.00 97.62 96 THR A O 1
ATOM 759 N N . ASN A 1 97 ? 3.511 -0.368 5.316 1.00 97.94 97 ASN A N 1
ATOM 760 C CA . ASN A 1 97 ? 2.562 0.632 5.800 1.00 97.94 97 ASN A CA 1
ATOM 761 C C . ASN A 1 97 ? 1.126 0.094 5.853 1.00 97.94 97 ASN A C 1
ATOM 763 O O . ASN A 1 97 ? 0.411 0.397 6.803 1.00 97.94 97 ASN A O 1
ATOM 767 N N . GLU A 1 98 ? 0.701 -0.697 4.866 1.00 97.75 98 GLU A N 1
ATOM 768 C CA . GLU A 1 98 ? -0.609 -1.358 4.881 1.00 97.75 98 GLU A CA 1
ATOM 769 C C . GLU A 1 98 ? -0.740 -2.300 6.085 1.00 97.75 98 GLU A C 1
ATOM 771 O O . GLU A 1 98 ? -1.738 -2.237 6.804 1.00 97.75 98 GLU A O 1
ATOM 776 N N . GLU A 1 99 ? 0.290 -3.101 6.371 1.00 97.50 99 GLU A N 1
ATOM 777 C CA . GLU A 1 99 ? 0.329 -3.979 7.548 1.00 97.50 99 GLU A CA 1
ATOM 778 C C . GLU A 1 99 ? 0.233 -3.183 8.862 1.00 97.50 99 GLU A C 1
ATOM 780 O O . GLU A 1 99 ? -0.547 -3.541 9.748 1.00 97.50 99 GLU A O 1
ATOM 785 N N . LEU A 1 100 ? 0.951 -2.059 8.976 1.00 97.94 100 LEU A N 1
ATOM 786 C CA . LEU A 1 100 ? 0.885 -1.176 10.147 1.00 97.94 100 LEU A CA 1
ATOM 787 C C . LEU A 1 100 ? -0.494 -0.534 10.329 1.00 97.94 100 LEU A C 1
ATOM 789 O O . LEU A 1 100 ? -0.963 -0.398 11.459 1.00 97.94 100 LEU A O 1
ATOM 793 N N . ILE A 1 101 ? -1.156 -0.144 9.238 1.00 98.12 101 ILE A N 1
ATOM 794 C CA . ILE A 1 101 ? -2.514 0.410 9.293 1.00 98.12 101 ILE A CA 1
ATOM 795 C C . ILE A 1 101 ? -3.490 -0.651 9.802 1.00 98.12 101 ILE A C 1
ATOM 797 O O . ILE A 1 101 ? -4.291 -0.352 10.686 1.00 98.12 101 ILE A O 1
ATOM 801 N N . CYS A 1 102 ? -3.405 -1.881 9.291 1.00 97.44 102 CYS A N 1
ATOM 802 C CA . CYS A 1 102 ? -4.237 -2.990 9.754 1.00 97.44 102 CYS A CA 1
ATOM 803 C C . CYS A 1 102 ? -4.022 -3.271 11.247 1.00 97.44 102 CYS A C 1
ATOM 805 O O . CYS A 1 102 ? -4.991 -3.300 12.004 1.00 97.44 102 CYS A O 1
ATOM 807 N N . ALA A 1 103 ? -2.765 -3.388 11.685 1.00 97.25 103 ALA A N 1
ATOM 808 C CA . ALA A 1 103 ? -2.434 -3.607 13.093 1.00 97.25 103 ALA A CA 1
ATOM 809 C C . ALA A 1 103 ? -2.947 -2.467 13.992 1.00 97.25 103 ALA A C 1
ATOM 811 O O . ALA A 1 103 ? -3.533 -2.710 15.044 1.00 97.25 103 ALA A O 1
ATOM 812 N N . SER A 1 104 ? -2.799 -1.214 13.553 1.00 97.75 104 SER A N 1
ATOM 813 C CA . SER A 1 104 ? -3.287 -0.048 14.297 1.00 97.75 104 SER A CA 1
ATOM 814 C C . SER A 1 104 ? -4.817 -0.001 14.388 1.00 97.75 104 SER A C 1
ATOM 816 O O . SER A 1 104 ? -5.369 0.400 15.415 1.00 97.75 104 SER A O 1
ATOM 818 N N . GLN A 1 105 ? -5.527 -0.419 13.337 1.00 97.81 105 GLN A N 1
ATOM 819 C CA . GLN A 1 105 ? -6.987 -0.517 13.367 1.00 97.81 105 GLN A CA 1
ATOM 820 C C . GLN A 1 105 ? -7.464 -1.597 14.340 1.00 97.81 105 GLN A C 1
ATOM 822 O O . GLN A 1 105 ? -8.409 -1.347 15.091 1.00 97.81 105 GLN A O 1
ATOM 827 N N . GLU A 1 106 ? -6.804 -2.755 14.357 1.00 97.56 106 GLU A N 1
ATOM 828 C CA . GLU A 1 106 ? -7.086 -3.834 15.307 1.00 97.56 106 GLU A CA 1
ATOM 829 C C . GLU A 1 106 ? -6.842 -3.381 16.754 1.00 97.56 106 GLU A C 1
ATOM 831 O O . GLU A 1 106 ? -7.714 -3.537 17.609 1.00 97.56 106 GLU A O 1
ATOM 836 N N . GLU A 1 107 ? -5.717 -2.713 17.020 1.00 97.56 107 GLU A N 1
ATOM 837 C CA . GLU A 1 107 ? -5.418 -2.150 18.340 1.00 97.56 107 GLU A CA 1
ATOM 838 C C . GLU A 1 107 ? -6.464 -1.105 18.763 1.00 97.56 107 GLU A C 1
ATOM 840 O O . GLU A 1 107 ? -6.949 -1.118 19.897 1.00 97.56 107 GLU A O 1
ATOM 845 N N . SER A 1 108 ? -6.882 -0.226 17.845 1.00 97.75 108 SER A N 1
ATOM 846 C CA . SER A 1 108 ? -7.939 0.756 18.116 1.00 97.75 108 SER A CA 1
ATOM 847 C C . SER A 1 108 ? -9.277 0.089 18.437 1.00 97.75 108 SER A C 1
ATOM 849 O O . SER A 1 108 ? -10.018 0.588 19.287 1.00 97.75 108 SER A O 1
ATOM 851 N N . HIS A 1 109 ? -9.598 -1.022 17.772 1.00 97.88 109 HIS A N 1
ATOM 852 C CA . HIS A 1 109 ? -10.800 -1.798 18.056 1.00 97.88 109 HIS A CA 1
ATOM 853 C C . HIS A 1 109 ? -10.752 -2.377 19.470 1.00 97.88 109 HIS A C 1
ATOM 855 O O . HIS A 1 109 ? -11.658 -2.123 20.265 1.00 97.88 109 HIS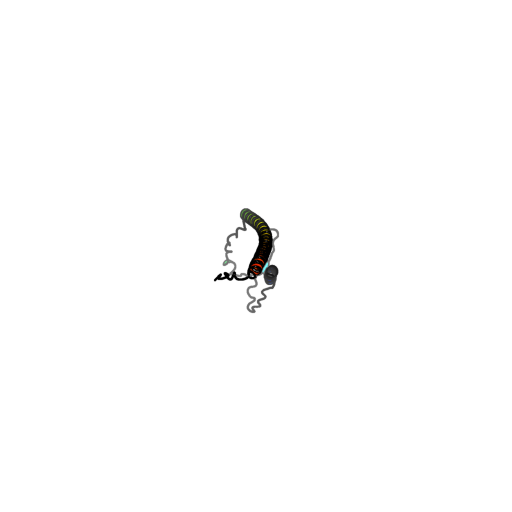 A O 1
ATOM 861 N N . LEU A 1 110 ? -9.653 -3.049 19.818 1.00 97.94 110 LEU A N 1
ATOM 862 C CA . LEU A 1 110 ? -9.459 -3.643 21.138 1.00 97.94 110 LEU A CA 1
ATOM 863 C C . LEU A 1 110 ? -9.512 -2.589 22.256 1.00 97.94 110 LEU A C 1
ATOM 865 O O . LEU A 1 110 ? -10.157 -2.790 23.284 1.00 97.94 110 LEU A O 1
ATOM 869 N N . ALA A 1 111 ? -8.899 -1.422 22.041 1.00 98.00 111 ALA A N 1
ATOM 870 C CA . ALA A 1 111 ? -8.940 -0.319 22.998 1.00 98.00 111 ALA A CA 1
ATOM 871 C C . ALA A 1 111 ? -10.369 0.205 23.232 1.00 98.00 111 ALA A C 1
ATOM 873 O O . ALA A 1 111 ? -10.725 0.558 24.360 1.00 98.00 111 ALA A O 1
ATOM 874 N N . ARG A 1 112 ? -11.213 0.244 22.190 1.00 97.94 112 ARG A N 1
ATOM 875 C CA . ARG A 1 112 ? -12.628 0.633 22.331 1.00 97.94 112 ARG A CA 1
ATOM 876 C C . ARG A 1 112 ? -13.422 -0.403 23.109 1.00 97.94 112 ARG A C 1
ATOM 878 O O . ARG A 1 112 ? -14.207 -0.011 23.966 1.00 97.94 112 ARG A O 1
ATOM 885 N N . GLU A 1 113 ? -13.214 -1.687 22.840 1.00 97.94 113 GLU A N 1
ATOM 886 C CA . GLU A 1 113 ? -13.862 -2.768 23.592 1.00 97.94 113 GLU A CA 1
ATOM 887 C C . GLU A 1 113 ? -13.476 -2.712 25.072 1.00 97.94 113 GLU A C 1
ATOM 889 O O . GLU A 1 113 ? -14.342 -2.745 25.944 1.00 97.94 113 GLU A O 1
ATOM 894 N N . GLN A 1 114 ? -12.190 -2.515 25.371 1.00 98.06 114 GLN A N 1
ATOM 895 C CA . GLN A 1 114 ? -11.717 -2.371 26.745 1.00 98.06 114 GLN A CA 1
ATOM 896 C C . GLN A 1 114 ? -12.335 -1.149 27.445 1.00 98.06 114 GLN A C 1
ATOM 898 O O . GLN A 1 114 ? -12.726 -1.228 28.613 1.00 9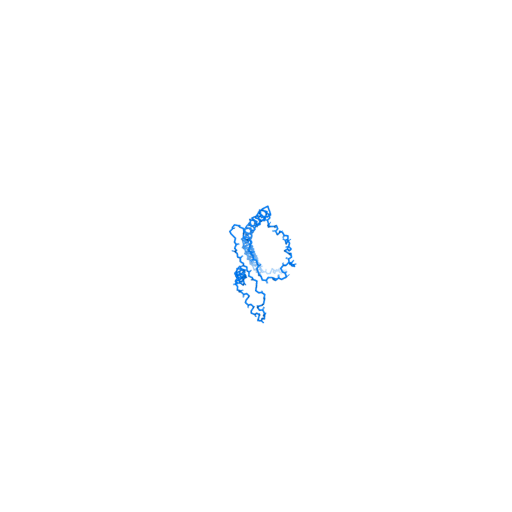8.06 114 GLN A O 1
ATOM 903 N N . ALA A 1 115 ? -12.458 -0.021 26.740 1.00 98.00 115 ALA A N 1
ATOM 904 C CA . ALA A 1 115 ? -13.106 1.173 27.273 1.00 98.00 115 ALA A CA 1
ATOM 905 C C . ALA A 1 115 ? -14.602 0.946 27.549 1.00 98.00 115 ALA A C 1
ATOM 907 O O . ALA A 1 115 ? -15.101 1.381 28.590 1.00 98.00 115 ALA A O 1
ATOM 908 N N . GLN A 1 116 ? -15.307 0.238 26.661 1.00 98.06 116 GLN A N 1
ATOM 909 C CA . GLN A 1 116 ? -16.711 -0.134 26.859 1.00 98.06 116 GLN A CA 1
ATOM 910 C C . GLN A 1 116 ? -16.877 -1.056 28.068 1.00 98.06 116 GLN A C 1
ATOM 912 O O . GLN A 1 116 ? -17.697 -0.764 28.936 1.00 98.06 116 GLN A O 1
ATOM 917 N N . GLN A 1 117 ? -16.045 -2.092 28.189 1.00 98.00 117 GLN A N 1
ATOM 918 C CA . GLN A 1 117 ? -16.078 -2.998 29.337 1.00 98.00 117 GLN A CA 1
ATOM 919 C C . GLN A 1 117 ? -15.866 -2.239 30.652 1.00 98.00 117 GLN A C 1
ATOM 921 O O . GLN A 1 117 ? -16.640 -2.378 31.595 1.00 98.00 117 GLN A O 1
ATOM 926 N N . SER A 1 118 ? -14.866 -1.355 30.701 1.00 97.69 118 SER A N 1
ATOM 927 C CA . SER A 1 118 ? -14.606 -0.532 31.887 1.00 97.69 118 SER A CA 1
ATOM 928 C C . SER A 1 118 ? -15.780 0.398 32.229 1.00 97.69 118 SER A C 1
ATOM 930 O O . SER A 1 118 ? -16.099 0.613 33.406 1.00 97.69 118 SER A O 1
ATOM 932 N N . GLN A 1 119 ? -16.457 0.942 31.213 1.00 98.00 119 GLN A N 1
ATOM 933 C CA . GLN A 1 119 ? -17.653 1.760 31.396 1.00 98.00 119 GLN A CA 1
ATOM 934 C C . GLN A 1 119 ? -18.814 0.943 31.980 1.00 98.00 119 GLN A C 1
ATOM 936 O O . GLN A 1 119 ? -19.516 1.444 32.868 1.00 98.00 119 GLN A O 1
ATOM 941 N N . GLU A 1 120 ? -19.017 -0.288 31.510 1.00 97.81 120 GLU A N 1
ATOM 942 C CA . GLU A 1 120 ? -20.036 -1.207 32.021 1.00 97.81 120 GLU A CA 1
ATOM 943 C C . GLU A 1 120 ? -19.754 -1.628 33.460 1.00 97.81 120 GLU A C 1
ATOM 945 O O . GLU A 1 120 ? -20.639 -1.500 34.308 1.00 97.81 120 GLU A O 1
ATOM 950 N N . ASP A 1 121 ? -18.516 -2.009 33.770 1.00 98.00 121 ASP A N 1
ATOM 951 C CA . ASP A 1 121 ? -18.091 -2.360 35.128 1.00 98.00 121 ASP A CA 1
ATOM 952 C C . ASP A 1 121 ? -18.325 -1.188 36.089 1.00 98.00 121 ASP A C 1
ATOM 954 O O . ASP A 1 121 ? -18.885 -1.339 37.178 1.00 98.00 121 ASP A O 1
ATOM 958 N N . SER A 1 122 ? -17.979 0.025 35.649 1.00 98.00 122 SER A N 1
ATOM 959 C CA . SER A 1 122 ? -18.230 1.249 36.408 1.00 98.00 122 SER A CA 1
ATOM 960 C C . SER A 1 122 ? -19.725 1.520 36.597 1.00 98.00 122 SER A C 1
ATOM 962 O O . SER A 1 122 ? -20.133 2.034 37.642 1.00 98.00 122 SER A O 1
ATOM 964 N N . ARG A 1 123 ? -20.563 1.211 35.597 1.00 98.06 123 ARG A N 1
ATOM 965 C CA . ARG A 1 123 ? -22.025 1.335 35.704 1.00 98.06 123 ARG A CA 1
ATOM 966 C C . ARG A 1 123 ? -22.564 0.351 36.734 1.00 98.06 123 ARG A C 1
ATOM 968 O O . ARG A 1 123 ? -23.280 0.779 37.636 1.00 98.06 123 ARG A O 1
ATOM 975 N N . LEU A 1 124 ? -22.168 -0.916 36.644 1.00 98.00 124 LEU A N 1
ATOM 976 C CA . LEU A 1 124 ? -22.584 -1.959 37.573 1.00 98.00 124 LEU A CA 1
ATOM 977 C C . LEU A 1 124 ? -22.176 -1.613 39.007 1.00 98.00 124 LEU A C 1
ATOM 979 O O . LEU A 1 124 ? -22.999 -1.704 39.913 1.00 98.00 124 LEU A O 1
ATOM 983 N N . LEU A 1 125 ? -20.944 -1.145 39.218 1.00 97.94 125 LEU A N 1
ATOM 984 C CA . LEU A 1 125 ? -20.470 -0.735 40.539 1.00 97.94 125 LEU A CA 1
ATOM 985 C C . LEU A 1 125 ? -21.337 0.384 41.138 1.00 97.94 125 LEU A C 1
ATOM 987 O O . LEU A 1 125 ? -21.716 0.312 42.308 1.00 97.94 125 LEU A O 1
ATOM 991 N N . ARG A 1 126 ? -21.695 1.394 40.333 1.00 97.50 126 ARG A N 1
ATOM 992 C CA . ARG A 1 126 ? -22.600 2.474 40.762 1.00 97.50 126 ARG A CA 1
ATOM 993 C C . ARG A 1 126 ? -23.986 1.948 41.127 1.00 97.50 126 ARG A C 1
ATOM 995 O O . ARG A 1 126 ? -24.532 2.362 42.144 1.00 97.50 126 ARG A O 1
ATOM 1002 N N . GLU A 1 127 ? -24.538 1.030 40.338 1.00 97.62 127 GLU A N 1
ATOM 1003 C CA . GLU A 1 127 ? -25.832 0.400 40.625 1.00 97.62 127 GLU A CA 1
ATOM 1004 C C . GLU A 1 127 ? -25.798 -0.418 41.926 1.00 97.62 127 GLU A C 1
ATOM 1006 O O . GLU A 1 127 ? -26.724 -0.326 42.732 1.00 97.62 127 GLU A O 1
ATOM 1011 N N . GLN A 1 128 ? -24.727 -1.182 42.173 1.00 97.25 128 GLN A N 1
ATOM 1012 C CA . GLN A 1 128 ? -24.563 -1.938 43.422 1.00 97.25 128 GLN A CA 1
ATOM 1013 C C . GLN A 1 128 ? -24.458 -1.010 44.632 1.00 97.25 128 GLN A C 1
ATOM 1015 O O . GLN A 1 128 ? -25.109 -1.242 45.650 1.00 97.25 128 GLN A O 1
ATOM 1020 N N . PHE A 1 129 ? -23.684 0.070 44.511 1.00 96.94 129 PHE A N 1
ATOM 1021 C CA . PHE A 1 129 ? -23.582 1.069 45.569 1.00 96.94 129 PHE A CA 1
ATOM 1022 C C . PHE A 1 129 ? -24.931 1.745 45.840 1.00 96.94 129 PHE A C 1
ATOM 1024 O O . PHE A 1 129 ? -25.306 1.940 46.993 1.00 96.94 129 PHE A O 1
ATOM 1031 N N . HIS A 1 130 ? -25.694 2.054 44.790 1.00 96.12 130 HIS A N 1
ATOM 1032 C CA . HIS A 1 130 ? -27.028 2.623 44.935 1.00 96.12 130 HIS A CA 1
ATOM 1033 C C . HIS A 1 130 ? -27.971 1.684 45.701 1.00 96.12 130 HIS A C 1
ATOM 1035 O O . HIS A 1 130 ? -28.547 2.101 46.703 1.00 96.12 130 HIS A O 1
ATOM 1041 N N . LYS A 1 131 ? -28.044 0.403 45.312 1.00 95.88 131 LYS A N 1
ATOM 1042 C CA . LYS A 1 131 ? -28.848 -0.617 46.013 1.00 95.88 131 LYS A CA 1
ATOM 1043 C C . LYS A 1 131 ? -28.454 -0.766 47.480 1.00 95.88 131 LYS A C 1
ATOM 1045 O O . LYS A 1 131 ? -29.316 -0.889 48.349 1.00 95.88 131 LYS A O 1
ATOM 1050 N N . LEU A 1 132 ? -27.152 -0.742 47.766 1.00 95.75 132 LEU A N 1
ATOM 1051 C CA . LEU A 1 132 ? -26.651 -0.773 49.135 1.00 95.75 132 LEU A CA 1
ATOM 1052 C C . LEU A 1 132 ? -27.194 0.419 49.934 1.00 95.75 132 LEU A C 1
ATOM 1054 O O . LEU A 1 132 ? -27.748 0.224 51.014 1.00 95.75 132 LEU A O 1
ATOM 1058 N N . MET A 1 133 ? -27.097 1.634 49.395 1.00 93.25 133 MET A N 1
ATOM 1059 C CA . MET A 1 133 ? -27.600 2.838 50.063 1.00 93.25 133 MET A CA 1
ATOM 1060 C C . MET A 1 133 ? -29.120 2.816 50.253 1.00 93.25 133 MET A C 1
ATOM 1062 O O . MET A 1 133 ? -29.600 3.173 51.329 1.00 93.25 133 MET A O 1
ATOM 1066 N N . GLU A 1 134 ? -29.878 2.338 49.265 1.00 93.38 134 GLU A N 1
ATOM 1067 C CA . GLU A 1 134 ? -31.329 2.170 49.389 1.00 93.38 134 GLU A CA 1
ATOM 1068 C C . GLU A 1 134 ? -31.695 1.244 50.558 1.00 93.38 134 GLU A C 1
ATOM 1070 O O . GLU A 1 134 ? -32.581 1.579 51.350 1.00 93.38 134 GLU A O 1
ATOM 1075 N N . SER A 1 135 ? -30.962 0.139 50.744 1.00 89.50 135 SER A N 1
ATOM 1076 C CA . SER A 1 135 ? -31.223 -0.811 51.835 1.00 89.50 135 SER A CA 1
ATOM 1077 C C . SER A 1 135 ? -31.089 -0.184 53.233 1.00 89.50 135 SER A C 1
ATOM 1079 O O . SER A 1 135 ? -31.923 -0.436 54.104 1.00 89.50 135 SER A O 1
ATOM 1081 N N . PHE A 1 136 ? -30.121 0.720 53.436 1.00 87.62 136 PHE A N 1
ATOM 1082 C CA . PHE A 1 136 ? -29.982 1.462 54.695 1.00 87.62 136 PHE A CA 1
ATOM 1083 C C . PHE A 1 136 ? -31.135 2.448 54.915 1.00 87.62 136 PHE A C 1
ATOM 1085 O O . PHE A 1 136 ? -31.629 2.595 56.035 1.00 87.62 136 PHE A O 1
ATOM 1092 N N . THR A 1 137 ? -31.602 3.114 53.856 1.00 79.00 137 THR A N 1
ATOM 1093 C CA . THR A 1 137 ? -32.707 4.083 53.966 1.00 79.00 137 THR A CA 1
ATOM 1094 C C . THR A 1 137 ? -34.066 3.420 54.229 1.00 79.00 137 THR A C 1
ATOM 1096 O O . THR A 1 137 ? -34.896 3.983 54.947 1.00 79.00 137 THR A O 1
ATOM 1099 N N . GLN A 1 138 ? -34.286 2.196 53.735 1.00 67.75 138 GLN A N 1
ATOM 1100 C CA . GLN A 1 138 ? -35.493 1.415 54.031 1.00 67.75 138 GLN A CA 1
ATOM 1101 C C . GLN A 1 138 ? -35.514 0.868 55.466 1.00 67.75 138 GLN A C 1
ATOM 1103 O O . GLN A 1 138 ? -36.571 0.856 56.093 1.00 67.75 138 GLN A O 1
ATOM 1108 N N . SER A 1 139 ? -34.368 0.495 56.048 1.00 58.62 139 SER A N 1
ATOM 1109 C CA . SER A 1 139 ? -34.323 0.061 57.456 1.00 58.62 139 SER A CA 1
ATOM 1110 C C . SER A 1 139 ? -34.647 1.174 58.460 1.00 58.62 139 SER A C 1
ATOM 1112 O O . SER A 1 139 ? -35.113 0.881 59.560 1.00 58.62 139 SER A O 1
ATOM 1114 N N . HIS A 1 140 ? -34.443 2.447 58.108 1.00 54.22 140 HIS A N 1
ATOM 1115 C CA . HIS A 1 140 ? -34.677 3.575 59.019 1.00 54.22 140 HIS A CA 1
ATOM 1116 C C . HIS A 1 140 ? -36.056 4.237 58.892 1.00 54.22 140 HIS A C 1
ATOM 1118 O O . HIS A 1 140 ? -36.417 5.042 59.749 1.00 54.22 140 HIS A O 1
ATOM 1124 N N . SER A 1 141 ? -36.869 3.870 57.897 1.00 53.91 141 SER A N 1
ATOM 1125 C CA . SER A 1 141 ? -38.250 4.366 57.758 1.00 53.91 141 SER A CA 1
ATOM 1126 C C . SER A 1 141 ? -39.273 3.639 58.653 1.00 53.91 141 SER A C 1
ATOM 1128 O O . SER A 1 141 ? -40.438 4.024 58.687 1.00 53.91 141 SER A O 1
ATOM 1130 N N . HIS A 1 142 ? -38.838 2.654 59.452 1.00 53.59 142 HIS A N 1
ATOM 1131 C CA . HIS A 1 142 ? -39.655 1.939 60.447 1.00 53.59 142 HIS A CA 1
ATOM 1132 C C . HIS A 1 142 ? -39.492 2.436 61.899 1.00 53.59 142 HIS A C 1
ATOM 1134 O O . HIS A 1 142 ? -39.899 1.747 62.836 1.00 53.59 142 HIS A O 1
ATOM 1140 N N . LEU A 1 143 ? -38.915 3.620 62.126 1.00 54.53 143 LEU A N 1
ATOM 1141 C CA . LEU A 1 143 ? -38.866 4.193 63.474 1.00 54.53 143 LEU A CA 1
ATOM 1142 C C . LEU A 1 143 ? -40.227 4.816 63.842 1.00 54.53 143 LEU A C 1
ATOM 1144 O O . LEU A 1 143 ? -40.721 5.670 63.101 1.00 54.53 143 LEU A O 1
ATOM 1148 N N . PRO A 1 144 ? -40.855 4.413 64.965 1.00 54.25 144 PRO A N 1
ATOM 1149 C CA . PRO A 1 144 ? -42.135 4.971 65.372 1.00 54.25 144 PRO A CA 1
ATOM 1150 C C . PRO A 1 144 ? -41.973 6.458 65.699 1.00 54.25 144 PRO A C 1
ATOM 1152 O O . PRO A 1 144 ? -41.037 6.865 66.389 1.00 54.25 144 PRO A O 1
ATOM 1155 N N . LEU A 1 145 ? -42.907 7.266 65.193 1.00 52.72 145 LEU A N 1
ATOM 1156 C CA . LEU A 1 145 ? -43.003 8.692 65.483 1.00 52.72 145 LEU A CA 1
ATOM 1157 C C . LEU A 1 145 ? -43.100 8.875 67.007 1.00 52.72 145 LEU A C 1
ATOM 1159 O O . LEU A 1 145 ? -44.047 8.392 67.629 1.00 52.72 145 LEU A O 1
ATOM 1163 N N . TYR A 1 146 ? -42.122 9.548 67.612 1.00 59.38 146 TYR A N 1
ATOM 1164 C CA . TYR A 1 146 ? -42.121 9.822 69.047 1.00 59.38 146 TYR A CA 1
ATOM 1165 C C . TYR A 1 146 ? -43.313 10.733 69.379 1.00 59.38 146 TYR A C 1
ATOM 1167 O O . TYR A 1 146 ? -43.285 11.929 69.090 1.00 59.38 146 TYR A O 1
ATOM 1175 N N . GLN A 1 147 ? -44.385 10.173 69.948 1.00 61.09 147 GLN A N 1
ATOM 1176 C CA . GLN A 1 147 ? -45.470 10.961 70.527 1.00 61.09 147 GLN A CA 1
ATOM 1177 C C . GLN A 1 147 ? -45.036 11.413 71.926 1.00 61.09 147 GLN A C 1
ATOM 1179 O O . GLN A 1 147 ? -44.824 10.565 72.795 1.00 61.09 147 GLN A O 1
ATOM 1184 N N . PRO A 1 148 ? -44.896 12.724 72.187 1.00 60.94 148 PRO A N 1
ATOM 1185 C CA . PRO A 1 148 ? -44.608 13.184 73.531 1.00 60.94 148 PRO A CA 1
ATOM 1186 C C . PRO A 1 148 ? -45.839 12.916 74.396 1.00 60.94 148 PRO A C 1
ATOM 1188 O O . PRO A 1 148 ? -46.917 13.461 74.147 1.00 60.94 148 PRO A O 1
ATOM 1191 N N . HIS A 1 149 ? -45.679 12.074 75.416 1.00 55.50 149 HIS A N 1
ATOM 1192 C CA . HIS A 1 149 ? -46.682 11.917 76.458 1.00 55.50 149 HIS A CA 1
ATOM 1193 C C . HIS A 1 149 ? -46.892 13.268 77.146 1.00 55.50 149 HIS A C 1
ATOM 1195 O O . HIS A 1 149 ? -46.008 13.798 77.818 1.00 55.50 149 HIS A O 1
ATOM 1201 N N . ARG A 1 150 ? -48.081 13.837 76.938 1.00 58.00 150 ARG A N 1
ATOM 1202 C CA . ARG A 1 150 ? -48.551 15.030 77.632 1.00 58.00 150 ARG A CA 1
ATOM 1203 C C . ARG A 1 150 ? -49.020 14.603 79.022 1.00 58.00 150 ARG A C 1
ATOM 1205 O O . ARG A 1 150 ? -50.137 14.118 79.174 1.00 58.00 150 ARG A O 1
ATOM 1212 N N . SER A 1 151 ? -48.143 14.739 80.007 1.00 60.75 151 SER A N 1
ATOM 1213 C CA . SER A 1 151 ? -48.490 14.559 81.417 1.00 60.75 151 SER A CA 1
ATOM 1214 C C . SER A 1 151 ? -49.358 15.734 81.874 1.00 60.75 151 SER A C 1
ATOM 1216 O O . SER A 1 151 ? -48.978 16.890 81.668 1.00 60.75 151 SER A O 1
ATOM 1218 N N . SER A 1 152 ? -50.530 15.422 82.432 1.00 63.88 152 SER A N 1
ATOM 1219 C CA . SER A 1 152 ? -51.432 16.363 83.106 1.00 63.88 152 SER A CA 1
ATOM 1220 C C . SER A 1 152 ? -51.197 16.369 84.609 1.00 63.88 152 SER A C 1
ATOM 1222 O O . SER A 1 152 ? -50.632 15.376 85.117 1.00 63.88 152 SER A O 1
#

Foldseek 3Di:
DVVVVVVVVVVVVVVVVPDDDPDDDDDDPQQDWDWDQDDDPDRPTDIDRCPPVPVVDDPPPPPPPVPQDPVNVVVVVVVVVVVVVVVVVVVVVVVVVVVVVVVVVVVVVVVVVVVVVVVVVVVVVVVVVVVVVVVVVVVPVPDDDDDPPDDD

Organism: Medicago truncatula (NCBI:txid3880)